Protein AF-A0A928IF16-F1 (afdb_monomer)

pLDDT: mean 86.51, std 10.81, range [45.0, 97.81]

Sequence (142 aa):
LQPGNVLEAAEKDPEYFSMLTEEDKKTLAKFAETGTGGGHADFKETALTFGTNPDLVRPDKFDAEDGRYPAKFGFPAEFGINTYADWLINNPNVYEGYAPIGCTATIGEAYLKLSVDRLAKIFEYVKNYDMCEQVMEELKLQ

Foldseek 3Di:
DALVVLLVVCVVPVPVLVLQDPLNSVLSVVRNVVVFQDDFPRLLVLLLCLQPPVVPDDLVCLPVDAQEFPCPPCPCVVVVDDDVVVVCVRGVVRGHTHRNHSRHSSSSNSSVVVVVVVVVVVVVCVVDVVSVVVVVVVVVVD

Secondary structure (DSSP, 8-state):
--HHHHHHHHHH-TTTTTT--HHHHHHHHHHHHHT---SSS-HHHHHHHHHH-GGG--GGGTTSS-BS---TT-TTGGGT---HHHHHHH-TTS--BS--TT--HHHHHHHHHHHHHHHHHHHHHHH-HHHHHHHHHHHHT-

Radius of gyration: 18.35 Å; Cα contacts (8 Å, |Δi|>4): 170; chains: 1; bounding box: 35×43×42 Å

Structure (mmCIF, N/CA/C/O backbone):
data_AF-A0A928IF16-F1
#
_entry.id   AF-A0A928IF16-F1
#
loop_
_atom_site.group_PDB
_atom_site.id
_atom_site.type_symbol
_atom_site.label_atom_id
_atom_site.label_alt_id
_atom_site.label_comp_id
_atom_site.label_asym_id
_atom_site.label_entity_id
_atom_site.label_seq_id
_atom_site.pdbx_PDB_ins_code
_atom_site.Cartn_x
_atom_site.Cartn_y
_atom_site.Cartn_z
_atom_site.occupancy
_atom_site.B_iso_or_equiv
_atom_site.auth_seq_id
_atom_site.auth_comp_id
_atom_site.auth_asym_id
_atom_site.auth_atom_id
_atom_site.pdbx_PDB_model_num
ATOM 1 N N . LEU A 1 1 ? 1.194 6.485 1.422 1.00 80.69 1 LEU A N 1
ATOM 2 C CA . LEU A 1 1 ? 1.430 5.796 2.711 1.00 80.69 1 LEU A CA 1
ATOM 3 C C . LEU A 1 1 ? 2.489 4.728 2.514 1.00 80.69 1 LEU A C 1
ATOM 5 O O . LEU A 1 1 ? 2.373 3.994 1.543 1.00 80.69 1 LEU A O 1
ATOM 9 N N . GLN A 1 2 ? 3.496 4.652 3.383 1.00 89.31 2 GLN A N 1
ATOM 10 C CA . GLN A 1 2 ? 4.506 3.592 3.319 1.00 89.31 2 GLN A CA 1
ATOM 11 C C . GLN A 1 2 ? 4.041 2.340 4.082 1.00 89.31 2 GLN A C 1
ATOM 13 O O . GLN A 1 2 ? 3.265 2.489 5.029 1.00 89.31 2 GLN A O 1
ATOM 18 N N . PRO A 1 3 ? 4.527 1.134 3.735 1.00 90.62 3 PRO A N 1
ATOM 19 C CA . PRO A 1 3 ? 4.172 -0.110 4.434 1.00 90.62 3 PRO A CA 1
ATOM 20 C C . PRO A 1 3 ? 4.409 -0.030 5.944 1.00 90.62 3 PRO A C 1
ATOM 22 O O . PRO A 1 3 ? 3.552 -0.420 6.736 1.00 90.62 3 PRO A O 1
ATOM 25 N N . GLY A 1 4 ? 5.513 0.607 6.347 1.00 92.50 4 GLY A N 1
ATOM 26 C CA . GLY A 1 4 ? 5.837 0.834 7.755 1.00 92.50 4 GLY A CA 1
ATOM 27 C C . GLY A 1 4 ? 4.804 1.682 8.503 1.00 92.50 4 GLY A C 1
ATOM 28 O O . GLY A 1 4 ? 4.593 1.461 9.686 1.00 92.50 4 GLY A O 1
ATOM 29 N N . ASN A 1 5 ? 4.089 2.594 7.829 1.00 93.88 5 ASN A N 1
ATOM 30 C CA . ASN A 1 5 ? 3.026 3.369 8.478 1.00 93.88 5 ASN A CA 1
ATOM 31 C C . ASN A 1 5 ? 1.817 2.509 8.855 1.00 93.88 5 ASN A C 1
ATOM 33 O O . ASN A 1 5 ? 1.144 2.819 9.833 1.00 93.88 5 ASN A O 1
ATOM 37 N N . VAL A 1 6 ? 1.505 1.489 8.051 1.00 95.06 6 VAL A N 1
ATOM 38 C CA . VAL A 1 6 ? 0.395 0.570 8.335 1.00 95.06 6 VAL A CA 1
ATOM 39 C C . VAL A 1 6 ? 0.783 -0.360 9.475 1.00 95.06 6 VAL A C 1
ATOM 41 O O . VAL A 1 6 ? -0.010 -0.541 10.392 1.00 95.06 6 VAL A O 1
ATOM 44 N N . LEU A 1 7 ? 2.017 -0.873 9.462 1.00 96.19 7 LEU A N 1
ATOM 45 C CA . LEU A 1 7 ? 2.553 -1.681 10.557 1.00 96.19 7 LEU A CA 1
ATOM 46 C C . LEU A 1 7 ? 2.544 -0.910 11.885 1.00 96.19 7 LEU A C 1
ATOM 48 O O . LEU A 1 7 ? 1.973 -1.382 12.860 1.00 96.19 7 LEU A O 1
ATOM 52 N N . GLU A 1 8 ? 3.079 0.312 11.897 1.00 97.06 8 GLU A N 1
ATOM 53 C CA . GLU A 1 8 ? 3.088 1.178 13.081 1.00 97.06 8 GLU A CA 1
ATOM 54 C C . GLU A 1 8 ? 1.666 1.472 13.592 1.00 97.06 8 GLU A C 1
ATOM 56 O O . GLU A 1 8 ? 1.421 1.494 14.798 1.00 97.06 8 GLU A O 1
ATOM 61 N N . ALA A 1 9 ? 0.705 1.701 12.689 1.00 96.44 9 ALA A N 1
ATOM 62 C CA . ALA A 1 9 ? -0.687 1.922 13.072 1.00 96.44 9 ALA A CA 1
ATOM 63 C C . ALA A 1 9 ? -1.316 0.661 13.689 1.00 96.44 9 ALA A C 1
ATOM 65 O O . ALA A 1 9 ? -2.015 0.766 14.695 1.00 96.44 9 ALA A O 1
ATOM 66 N N . ALA A 1 10 ? -1.019 -0.516 13.135 1.00 96.56 10 ALA A N 1
ATOM 67 C CA . ALA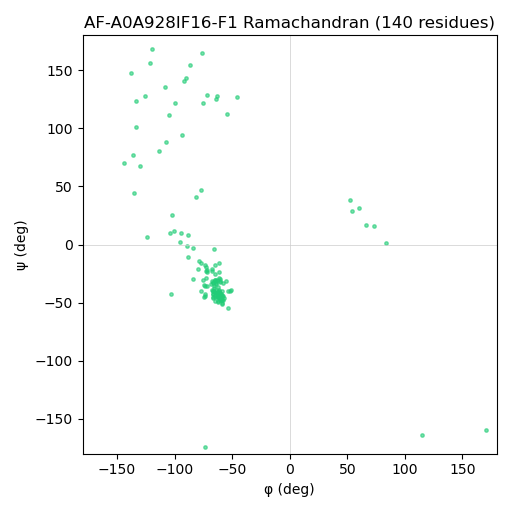 A 1 10 ? -1.487 -1.799 13.649 1.00 96.56 10 ALA A CA 1
ATOM 68 C C . ALA A 1 10 ? -0.877 -2.169 15.008 1.00 96.56 10 ALA A C 1
ATOM 70 O O . ALA A 1 10 ? -1.532 -2.814 15.820 1.00 96.56 10 ALA A O 1
ATOM 71 N N . GLU A 1 11 ? 0.359 -1.752 15.282 1.00 96.56 11 GLU A N 1
ATOM 72 C CA . GLU A 1 11 ? 0.992 -1.921 16.595 1.00 96.56 11 GLU A CA 1
ATOM 73 C C . GLU A 1 11 ? 0.393 -0.986 17.653 1.00 96.56 11 GLU A C 1
ATOM 75 O O . GLU A 1 11 ? 0.262 -1.370 18.815 1.00 96.56 11 GLU A O 1
ATOM 80 N N . LYS A 1 12 ? 0.008 0.234 17.257 1.00 97.06 12 LYS A N 1
ATOM 81 C CA . LYS A 1 12 ? -0.631 1.211 18.151 1.00 97.06 12 LYS A CA 1
ATOM 82 C C . LYS A 1 12 ? -2.086 0.871 18.468 1.00 97.06 12 LYS A C 1
ATOM 84 O O . LYS A 1 12 ? -2.529 1.153 19.577 1.00 97.06 12 LYS A O 1
ATOM 89 N N . ASP A 1 13 ? -2.812 0.295 17.512 1.00 96.88 13 ASP A N 1
ATOM 90 C CA . ASP A 1 13 ? -4.219 -0.085 17.663 1.00 96.88 13 ASP A CA 1
ATOM 91 C C . ASP A 1 13 ? -4.489 -1.486 17.074 1.00 96.88 13 ASP A C 1
ATOM 93 O O . ASP A 1 13 ? -5.013 -1.631 15.962 1.00 96.88 13 ASP A O 1
ATOM 97 N N . PRO A 1 14 ? -4.103 -2.552 17.797 1.00 95.38 14 PRO A N 1
ATOM 98 C CA . PRO A 1 14 ? -4.210 -3.920 17.296 1.00 95.38 14 PRO A CA 1
ATOM 99 C C . PRO A 1 14 ? -5.657 -4.402 17.140 1.00 95.38 14 PRO A C 1
ATOM 101 O O . PRO A 1 14 ? -5.904 -5.323 16.364 1.00 95.38 14 PRO A O 1
ATOM 104 N N . GLU A 1 15 ? -6.616 -3.806 17.854 1.00 97.44 15 GLU A N 1
ATOM 105 C CA . GLU A 1 15 ? -8.034 -4.153 17.728 1.00 97.44 15 GLU A CA 1
ATOM 106 C C . GLU A 1 15 ? -8.613 -3.593 16.423 1.00 97.44 15 GLU A C 1
ATOM 108 O O . GLU A 1 15 ? -9.252 -4.329 15.661 1.00 97.44 15 GLU A O 1
ATOM 113 N N . TYR A 1 16 ? -8.312 -2.328 16.107 1.00 96.56 16 TYR A N 1
ATOM 114 C CA . TYR A 1 16 ? -8.749 -1.686 14.866 1.00 96.56 16 TYR A CA 1
ATOM 115 C C . TYR A 1 16 ? -8.160 -2.345 13.609 1.00 96.56 16 TYR A C 1
ATOM 117 O O . TYR A 1 16 ? -8.829 -2.442 12.576 1.00 96.56 16 TYR A O 1
ATOM 125 N N . PHE A 1 17 ? -6.931 -2.861 13.714 1.00 97.44 17 PHE A N 1
ATOM 126 C CA . PHE A 1 17 ? -6.236 -3.591 12.650 1.00 97.44 17 PHE A CA 1
ATOM 127 C C . PHE A 1 17 ? -6.24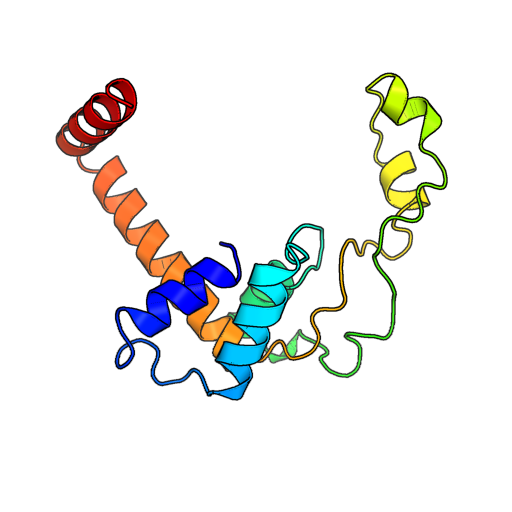0 -5.120 12.839 1.00 97.44 17 PHE A C 1
ATOM 129 O O . PHE A 1 17 ? -5.375 -5.817 12.305 1.00 97.44 17 PHE A O 1
ATOM 136 N N . SER A 1 18 ? -7.225 -5.665 13.559 1.00 97.25 18 SER A N 1
ATOM 137 C CA . SER A 1 18 ? -7.322 -7.100 13.887 1.00 97.25 18 SER A CA 1
ATOM 138 C C . SER A 1 18 ? -7.448 -8.041 12.680 1.00 97.25 18 SER A C 1
ATOM 140 O O . SER A 1 18 ? -7.216 -9.242 12.814 1.00 97.25 18 SER A O 1
ATOM 142 N N . MET A 1 19 ? -7.774 -7.517 11.495 1.00 96.94 19 MET A N 1
ATOM 143 C CA . MET A 1 19 ? -7.779 -8.277 10.240 1.00 96.94 19 MET A CA 1
ATOM 144 C C . MET A 1 19 ? -6.379 -8.594 9.701 1.00 96.94 19 MET A C 1
ATOM 146 O O . MET A 1 19 ? -6.250 -9.472 8.850 1.00 96.94 19 MET A O 1
ATOM 150 N N . LEU A 1 20 ? -5.335 -7.893 10.160 1.00 97.81 20 LEU A N 1
ATOM 151 C CA . LEU A 1 20 ? -3.961 -8.176 9.753 1.00 97.81 20 LEU A CA 1
ATOM 152 C C . LEU A 1 20 ? -3.446 -9.431 10.455 1.00 97.81 20 LEU A C 1
ATOM 154 O O . LEU A 1 20 ? -3.354 -9.495 11.683 1.00 97.81 20 LEU A O 1
ATOM 158 N N . THR A 1 21 ? -3.039 -10.414 9.659 1.00 97.62 21 THR A N 1
ATOM 159 C CA . THR A 1 21 ? -2.373 -11.614 10.164 1.00 97.62 21 THR A CA 1
ATOM 160 C C . THR A 1 21 ? -0.914 -11.330 10.532 1.00 97.62 21 THR A C 1
ATOM 162 O O . THR A 1 21 ? -0.316 -10.344 10.098 1.00 97.62 21 THR A O 1
ATOM 165 N N . GLU A 1 22 ? -0.286 -12.229 11.292 1.00 96.88 22 GLU A N 1
ATOM 166 C CA . GLU A 1 22 ? 1.159 -12.139 11.553 1.00 96.88 22 GLU A CA 1
ATOM 167 C C . GLU A 1 22 ? 1.993 -12.216 10.264 1.00 96.88 22 GLU A C 1
ATOM 169 O O . GLU A 1 22 ? 3.057 -11.608 10.177 1.00 96.88 22 GLU A O 1
ATOM 174 N N . GLU A 1 23 ? 1.512 -12.920 9.235 1.00 97.69 23 GLU A N 1
ATOM 175 C CA . GLU A 1 23 ? 2.190 -12.979 7.937 1.00 97.69 23 GLU A CA 1
ATOM 176 C C . GLU A 1 23 ? 2.048 -11.668 7.150 1.00 97.69 23 GLU A C 1
ATOM 178 O O . GLU A 1 23 ? 3.006 -11.211 6.518 1.00 97.69 23 GLU A O 1
ATOM 183 N N . ASP A 1 24 ? 0.897 -10.999 7.266 1.00 97.44 24 ASP A N 1
ATOM 184 C CA . ASP A 1 24 ? 0.711 -9.659 6.712 1.00 97.44 24 ASP A CA 1
ATOM 185 C C . ASP A 1 24 ? 1.676 -8.661 7.364 1.00 97.44 24 ASP A C 1
ATOM 187 O O . ASP A 1 24 ? 2.340 -7.885 6.674 1.00 97.44 24 ASP A O 1
ATOM 191 N N . LYS A 1 25 ? 1.821 -8.718 8.696 1.00 97.31 25 LYS A N 1
ATOM 192 C CA . LYS A 1 25 ? 2.755 -7.861 9.444 1.00 97.31 25 LYS A CA 1
ATOM 193 C C . LYS A 1 25 ? 4.206 -8.095 9.030 1.00 97.31 25 LYS A C 1
ATOM 195 O O . LYS A 1 25 ? 4.931 -7.126 8.808 1.00 97.31 25 LYS A O 1
ATOM 200 N N . LYS A 1 26 ? 4.629 -9.352 8.845 1.00 96.50 26 LYS A N 1
ATOM 201 C CA . LYS A 1 26 ? 5.967 -9.668 8.306 1.00 96.50 26 LYS A CA 1
ATOM 202 C C . LYS A 1 26 ? 6.168 -9.117 6.898 1.00 96.50 26 LYS A C 1
ATOM 204 O O . LYS A 1 26 ? 7.240 -8.597 6.596 1.00 96.50 26 LYS A O 1
ATOM 209 N N . THR A 1 27 ? 5.150 -9.212 6.044 1.00 95.12 27 THR A N 1
ATOM 210 C CA . THR A 1 27 ? 5.202 -8.654 4.687 1.00 95.12 27 THR A CA 1
ATOM 211 C C . THR A 1 27 ? 5.373 -7.137 4.742 1.00 95.12 27 THR A C 1
ATOM 213 O O . THR A 1 27 ? 6.283 -6.598 4.111 1.00 95.12 27 THR A O 1
ATOM 216 N N . LEU A 1 28 ? 4.566 -6.445 5.551 1.00 95.00 28 LEU A N 1
ATOM 217 C CA . LEU A 1 28 ? 4.681 -5.001 5.764 1.00 95.00 28 LEU A CA 1
ATOM 218 C C . LEU A 1 28 ? 6.066 -4.607 6.296 1.00 95.00 28 LEU A C 1
ATOM 220 O O . LEU A 1 28 ? 6.662 -3.668 5.770 1.00 95.00 28 LEU A O 1
ATOM 224 N N . ALA A 1 29 ? 6.601 -5.344 7.275 1.00 94.88 29 ALA A N 1
ATOM 225 C CA . ALA A 1 29 ? 7.939 -5.120 7.824 1.00 94.88 29 ALA A CA 1
ATOM 226 C C . ALA A 1 29 ? 9.026 -5.260 6.747 1.00 94.88 29 ALA A C 1
ATOM 228 O O . ALA A 1 29 ? 9.837 -4.355 6.567 1.00 94.88 29 ALA A O 1
ATOM 229 N N . LYS A 1 30 ? 8.981 -6.329 5.943 1.00 92.50 30 LYS A N 1
ATOM 230 C CA . LYS A 1 30 ? 9.928 -6.555 4.840 1.00 92.50 30 LYS A CA 1
ATOM 231 C C . LYS A 1 30 ? 9.940 -5.394 3.838 1.00 92.50 30 LYS A C 1
ATOM 233 O O . LYS A 1 30 ? 11.006 -4.935 3.423 1.00 92.50 30 LYS A O 1
ATOM 238 N N . PHE A 1 31 ? 8.771 -4.910 3.420 1.00 90.25 31 PHE A N 1
ATOM 239 C CA . PHE A 1 31 ? 8.701 -3.782 2.482 1.00 90.25 31 PHE A CA 1
ATOM 240 C C . PHE A 1 31 ? 9.068 -2.442 3.133 1.00 90.25 31 PHE A C 1
ATOM 242 O O . PHE A 1 31 ? 9.600 -1.566 2.450 1.00 90.25 31 PHE A O 1
ATOM 249 N N . ALA A 1 32 ? 8.829 -2.282 4.438 1.00 89.94 32 ALA A N 1
ATOM 250 C CA . ALA A 1 32 ? 9.269 -1.115 5.195 1.00 89.94 32 ALA A CA 1
ATOM 251 C C . ALA A 1 32 ? 10.801 -1.046 5.302 1.00 89.94 32 ALA A C 1
ATOM 253 O O . ALA A 1 32 ? 11.377 0.008 5.051 1.00 89.94 32 ALA A O 1
ATOM 254 N N . GLU A 1 33 ? 11.458 -2.165 5.617 1.00 88.06 33 GLU A N 1
ATOM 255 C CA . GLU A 1 33 ? 12.917 -2.254 5.769 1.00 88.06 33 GLU A CA 1
ATOM 256 C C . GLU A 1 33 ? 13.661 -2.042 4.451 1.00 88.06 33 GLU A C 1
ATOM 258 O O . GLU A 1 33 ? 14.682 -1.362 4.397 1.00 88.06 33 GLU A O 1
ATOM 263 N N . THR A 1 34 ? 13.153 -2.633 3.372 1.00 80.19 34 THR A N 1
ATOM 264 C CA . THR A 1 34 ? 13.846 -2.611 2.080 1.00 80.19 34 THR A CA 1
ATOM 265 C C . THR A 1 34 ? 13.665 -1.285 1.330 1.00 80.19 34 THR A C 1
ATOM 267 O O . THR A 1 34 ? 14.386 -1.031 0.368 1.00 80.19 34 THR A O 1
ATOM 270 N N . GLY A 1 35 ? 12.716 -0.432 1.743 1.00 66.38 35 GLY A N 1
ATOM 271 C CA . GLY A 1 35 ? 12.416 0.837 1.066 1.00 66.38 35 GLY A CA 1
ATOM 272 C C . GLY A 1 35 ? 11.829 0.661 -0.341 1.00 66.38 35 GLY A C 1
ATOM 273 O O . GLY A 1 35 ? 11.824 1.595 -1.137 1.00 66.38 35 GLY A O 1
ATOM 274 N N . THR A 1 36 ? 11.345 -0.540 -0.663 1.00 66.44 36 THR A N 1
ATOM 275 C CA . THR A 1 36 ? 11.000 -0.974 -2.028 1.00 66.44 36 THR A CA 1
ATOM 276 C C . THR A 1 36 ? 9.566 -0.674 -2.450 1.00 66.44 36 THR A C 1
ATOM 278 O O . THR A 1 36 ? 9.187 -0.933 -3.589 1.00 66.44 36 THR A O 1
ATOM 281 N N . GLY A 1 37 ? 8.768 -0.082 -1.561 1.00 59.72 37 GLY A N 1
ATOM 282 C CA . GLY A 1 37 ? 7.430 0.421 -1.867 1.00 59.72 37 GLY A CA 1
ATOM 283 C C . GLY A 1 37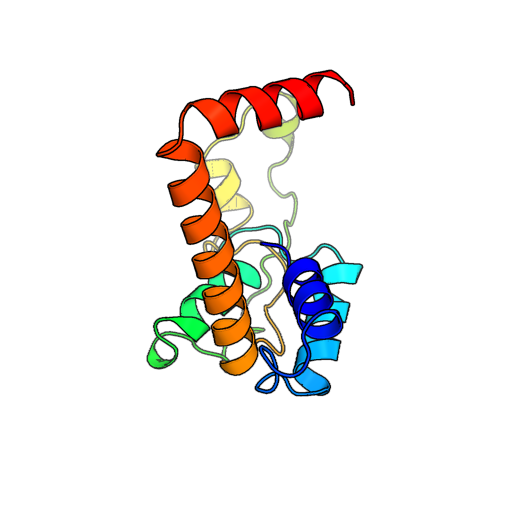 ? 7.453 1.803 -2.521 1.00 59.72 37 GLY A C 1
ATOM 284 O O . GLY A 1 37 ? 6.692 2.665 -2.096 1.00 59.72 37 GLY A O 1
ATOM 285 N N . GLY A 1 38 ? 8.370 2.073 -3.452 1.00 62.78 38 GLY A N 1
ATOM 286 C CA . GLY A 1 38 ? 8.483 3.357 -4.147 1.00 62.78 38 GLY A CA 1
ATOM 287 C C . GLY A 1 38 ? 8.651 3.170 -5.651 1.00 62.78 38 GLY A C 1
ATOM 288 O O . GLY A 1 38 ? 9.751 2.868 -6.094 1.00 62.78 38 GLY A O 1
ATOM 289 N N . GLY A 1 39 ? 7.571 3.347 -6.410 1.00 80.31 39 GLY A N 1
ATOM 290 C CA . GLY A 1 39 ? 7.538 3.263 -7.870 1.00 80.31 39 GLY A CA 1
ATOM 291 C C . GLY A 1 39 ? 6.104 3.284 -8.409 1.00 80.31 39 GLY A C 1
ATOM 292 O O . GLY A 1 39 ? 5.186 3.725 -7.713 1.00 80.31 39 GLY A O 1
ATOM 293 N N . HIS A 1 40 ? 5.919 2.801 -9.637 1.00 89.12 40 HIS A N 1
ATOM 294 C CA . HIS A 1 40 ? 4.626 2.683 -10.312 1.00 89.12 40 HIS A CA 1
ATOM 295 C C . HIS A 1 40 ? 4.183 1.221 -10.414 1.00 89.12 40 HIS A C 1
ATOM 297 O O . HIS A 1 40 ? 4.975 0.344 -10.754 1.00 89.12 40 HIS A O 1
ATOM 303 N N . ALA A 1 41 ? 2.909 0.971 -10.120 1.00 88.56 41 ALA A N 1
ATOM 304 C CA . ALA A 1 41 ? 2.319 -0.338 -9.867 1.00 88.56 41 ALA A CA 1
ATOM 305 C C . ALA A 1 41 ? 3.053 -1.121 -8.756 1.00 88.56 41 ALA A C 1
ATOM 307 O O . ALA A 1 41 ? 3.056 -2.350 -8.723 1.00 88.56 41 ALA A O 1
ATOM 308 N N . ASP A 1 42 ? 3.664 -0.392 -7.815 1.00 87.75 42 ASP A N 1
ATOM 309 C CA . ASP A 1 42 ? 4.408 -0.945 -6.687 1.00 87.75 42 ASP A CA 1
ATOM 310 C C . ASP A 1 42 ? 3.488 -1.560 -5.610 1.00 87.75 42 ASP A C 1
ATOM 312 O O . ASP A 1 42 ? 2.261 -1.647 -5.748 1.00 87.75 42 ASP A O 1
ATOM 316 N N . PHE A 1 43 ? 4.084 -1.983 -4.493 1.00 91.88 43 PHE A N 1
ATOM 317 C CA . PHE A 1 43 ? 3.358 -2.560 -3.361 1.00 91.88 43 PHE A CA 1
ATOM 318 C C . PHE A 1 43 ? 2.194 -1.696 -2.857 1.00 91.88 43 PHE A C 1
ATOM 320 O O . PHE A 1 43 ? 1.139 -2.239 -2.535 1.00 91.88 43 PHE A O 1
ATOM 327 N N . LYS A 1 44 ? 2.344 -0.366 -2.789 1.00 91.38 44 LYS A N 1
ATOM 328 C CA . LYS A 1 44 ? 1.312 0.518 -2.218 1.00 91.38 44 LYS A CA 1
ATOM 329 C C . LYS A 1 44 ? 0.128 0.656 -3.168 1.00 91.38 44 LYS A C 1
ATOM 331 O O . LYS A 1 44 ? -1.013 0.620 -2.715 1.00 91.38 44 LYS A O 1
ATOM 336 N N . GLU A 1 45 ? 0.392 0.842 -4.462 1.00 91.69 45 GLU A N 1
ATOM 337 C CA . GLU A 1 45 ? -0.666 0.957 -5.475 1.00 91.69 45 GLU A CA 1
ATOM 338 C C . GLU A 1 45 ? -1.405 -0.375 -5.631 1.00 91.69 45 GLU A C 1
ATOM 340 O O . GLU A 1 45 ? -2.637 -0.407 -5.686 1.00 91.69 45 GLU A O 1
ATOM 345 N N . THR A 1 46 ? -0.662 -1.483 -5.573 1.00 93.25 46 THR A N 1
ATOM 346 C CA . THR A 1 46 ? -1.233 -2.832 -5.530 1.00 93.25 46 THR A CA 1
ATOM 347 C C . THR A 1 46 ? -2.109 -3.020 -4.293 1.00 93.25 46 THR A C 1
ATOM 349 O O . THR A 1 46 ? -3.248 -3.455 -4.431 1.00 93.25 46 THR A O 1
ATOM 352 N N . ALA A 1 47 ? -1.636 -2.644 -3.098 1.00 95.06 47 ALA A N 1
ATOM 353 C CA . ALA A 1 47 ? -2.404 -2.752 -1.856 1.00 95.06 47 ALA A CA 1
ATOM 354 C C . ALA A 1 47 ? -3.691 -1.910 -1.896 1.00 95.06 47 ALA A C 1
ATOM 356 O O . ALA A 1 47 ? -4.765 -2.413 -1.574 1.00 95.06 47 ALA A O 1
ATOM 357 N N . LEU A 1 48 ? -3.618 -0.653 -2.347 1.00 94.06 48 LEU A N 1
ATOM 358 C CA . LEU A 1 48 ? -4.802 0.202 -2.505 1.00 94.06 48 LEU A CA 1
ATOM 359 C C . LEU A 1 48 ? -5.807 -0.382 -3.505 1.00 94.06 48 LEU A C 1
ATOM 361 O O . LEU A 1 48 ? -7.016 -0.339 -3.264 1.00 94.06 48 LEU A O 1
ATOM 365 N N . THR A 1 49 ? -5.324 -0.964 -4.603 1.00 95.75 49 THR A N 1
ATOM 366 C CA . THR A 1 49 ? -6.190 -1.648 -5.571 1.00 95.75 49 THR A CA 1
ATOM 367 C C . THR A 1 49 ? -6.815 -2.894 -4.948 1.00 95.75 49 THR A C 1
ATOM 369 O O . THR A 1 49 ? -8.017 -3.085 -5.074 1.00 95.75 49 THR A O 1
ATOM 372 N N . PHE A 1 50 ? -6.057 -3.685 -4.186 1.00 95.62 50 PHE A N 1
ATOM 373 C CA . PHE A 1 50 ? -6.569 -4.858 -3.472 1.00 95.62 50 PHE A CA 1
ATOM 374 C C . PHE A 1 50 ? -7.664 -4.507 -2.462 1.00 95.62 50 PHE A C 1
ATOM 376 O O . PHE A 1 50 ? -8.663 -5.213 -2.365 1.00 95.62 50 PHE A O 1
ATOM 383 N N . GLY A 1 51 ? -7.485 -3.410 -1.721 1.00 95.00 51 GLY A N 1
ATOM 384 C CA . GLY A 1 51 ? -8.451 -2.946 -0.726 1.00 95.00 51 GLY A CA 1
ATOM 385 C C . GLY A 1 51 ? -9.725 -2.349 -1.326 1.00 95.00 51 GLY A C 1
ATOM 386 O O . GLY A 1 51 ? -10.746 -2.299 -0.648 1.00 95.00 51 GLY A O 1
ATOM 387 N N . THR A 1 52 ? -9.685 -1.888 -2.581 1.00 95.06 52 THR A N 1
ATOM 388 C CA . THR A 1 52 ? -10.835 -1.250 -3.249 1.00 95.06 52 THR A CA 1
ATOM 389 C C . THR A 1 52 ? -11.535 -2.170 -4.246 1.00 95.06 52 THR A C 1
ATOM 391 O O . THR A 1 52 ? -12.760 -2.195 -4.295 1.00 95.06 52 THR A O 1
ATOM 394 N N . ASN A 1 53 ? -10.770 -2.912 -5.046 1.00 95.88 53 ASN A N 1
ATOM 395 C CA . ASN A 1 53 ? -11.231 -3.759 -6.145 1.00 95.88 53 ASN A CA 1
ATOM 396 C C . ASN A 1 53 ? -10.362 -5.035 -6.225 1.00 95.88 53 ASN A C 1
ATOM 398 O O . ASN A 1 53 ? -9.578 -5.185 -7.168 1.00 95.88 53 ASN A O 1
ATOM 402 N N . PRO A 1 54 ? -10.476 -5.962 -5.254 1.00 93.69 54 PRO A N 1
ATOM 403 C CA . PRO A 1 54 ? -9.612 -7.144 -5.172 1.00 93.69 54 PRO A CA 1
ATOM 404 C C . PRO A 1 54 ? -9.669 -8.026 -6.426 1.00 93.69 54 PRO A C 1
ATOM 406 O O . PRO A 1 54 ? -8.646 -8.568 -6.835 1.00 93.69 54 PRO A O 1
ATOM 409 N N . ASP A 1 55 ? -10.828 -8.103 -7.086 1.00 95.00 55 ASP A N 1
ATOM 410 C CA . ASP A 1 55 ? -11.035 -8.912 -8.296 1.00 95.00 55 ASP A CA 1
ATOM 411 C C . ASP A 1 55 ? -10.214 -8.438 -9.509 1.00 95.00 55 ASP A C 1
ATOM 413 O O . ASP A 1 55 ? -10.036 -9.184 -10.473 1.00 95.00 55 ASP A O 1
ATOM 417 N N . LEU A 1 56 ? -9.712 -7.198 -9.482 1.00 95.25 56 LEU A N 1
ATOM 418 C CA . LEU A 1 56 ? -8.872 -6.644 -10.546 1.00 95.25 56 LEU A CA 1
ATOM 419 C C . LEU A 1 56 ? -7.384 -6.927 -10.336 1.00 95.25 56 LEU A C 1
ATOM 421 O O . LEU A 1 56 ? -6.587 -6.700 -11.249 1.00 95.25 56 LEU A O 1
ATOM 425 N N . VAL A 1 57 ? -6.992 -7.424 -9.162 1.00 94.50 57 VAL A N 1
ATOM 426 C CA . VAL A 1 57 ? -5.594 -7.736 -8.876 1.00 94.50 57 VAL A CA 1
ATOM 427 C C . VAL A 1 57 ? -5.300 -9.191 -9.225 1.00 94.50 57 VAL A C 1
ATOM 429 O O . VAL A 1 57 ? -6.102 -10.091 -8.989 1.00 94.50 57 VAL A O 1
ATOM 432 N N . ARG A 1 58 ? -4.115 -9.436 -9.792 1.00 93.69 58 ARG A N 1
ATOM 433 C CA . ARG A 1 58 ? -3.638 -10.765 -10.197 1.00 93.69 58 ARG A CA 1
ATOM 434 C C . ARG A 1 58 ? -2.432 -11.196 -9.353 1.00 93.69 58 ARG A C 1
ATOM 436 O O . ARG A 1 58 ? -1.301 -11.076 -9.823 1.00 93.69 58 ARG A O 1
ATOM 443 N N . PRO A 1 59 ? -2.643 -11.710 -8.121 1.00 91.44 59 PRO A N 1
ATOM 444 C CA . PRO A 1 59 ? -1.559 -12.209 -7.266 1.00 91.44 59 PRO A CA 1
ATOM 445 C C . PRO A 1 59 ? -0.706 -13.285 -7.930 1.00 91.44 59 PRO A C 1
ATOM 447 O O . PRO A 1 59 ? 0.493 -13.364 -7.691 1.00 91.44 59 PRO A O 1
ATOM 450 N N . ASP A 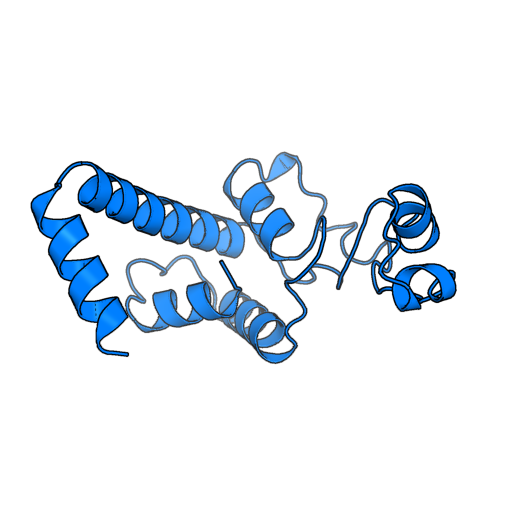1 60 ? -1.318 -14.083 -8.810 1.00 93.94 60 ASP A N 1
ATOM 451 C CA . ASP A 1 60 ? -0.655 -15.120 -9.602 1.00 93.94 60 ASP A CA 1
ATOM 452 C C . ASP A 1 60 ? 0.351 -14.566 -10.627 1.00 93.94 60 ASP A C 1
ATOM 454 O O . ASP A 1 60 ? 0.989 -15.342 -11.338 1.00 93.94 60 ASP A O 1
ATOM 458 N N . LYS A 1 61 ? 0.460 -13.237 -10.744 1.00 92.00 61 LYS A N 1
ATOM 459 C CA . LYS A 1 61 ? 1.333 -12.526 -11.684 1.00 92.00 61 LYS A CA 1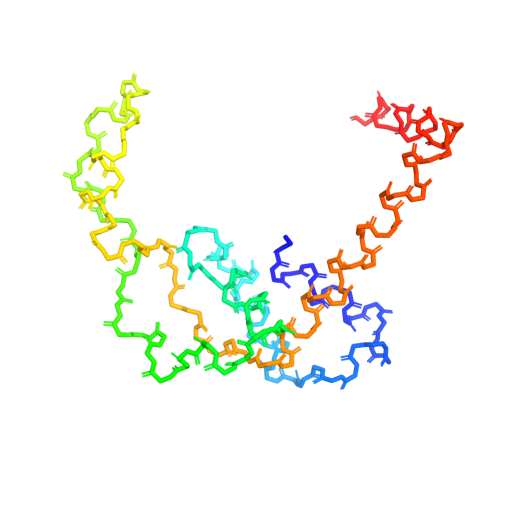
ATOM 460 C C . LYS A 1 61 ? 2.292 -11.540 -11.019 1.00 92.00 61 LYS A C 1
ATOM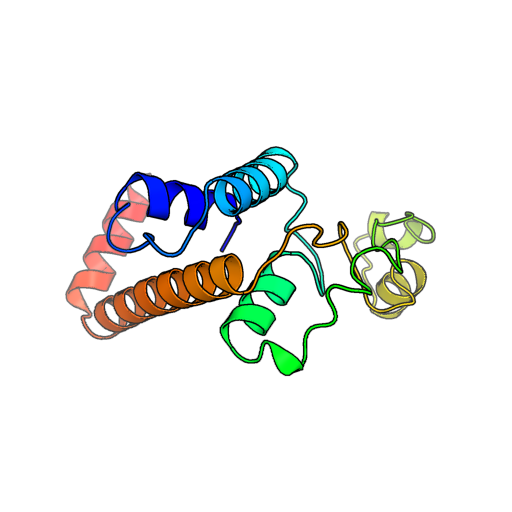 462 O O . LYS A 1 61 ? 2.975 -10.820 -11.738 1.00 92.00 61 LYS A O 1
ATOM 467 N N . PHE A 1 62 ? 2.372 -11.493 -9.689 1.00 89.62 62 PHE A N 1
ATOM 468 C CA . PHE A 1 62 ? 3.203 -10.503 -8.992 1.00 89.62 62 PHE A CA 1
ATOM 469 C C . PHE A 1 62 ? 4.698 -10.582 -9.319 1.00 89.62 62 PHE A C 1
ATOM 471 O O . PHE A 1 62 ? 5.358 -9.551 -9.319 1.00 89.62 62 PHE A O 1
ATOM 478 N N . ASP A 1 63 ? 5.228 -11.771 -9.601 1.00 87.88 63 ASP A N 1
ATOM 479 C CA . ASP A 1 63 ? 6.628 -12.015 -9.976 1.00 87.88 63 ASP A CA 1
ATOM 480 C C . ASP A 1 63 ? 6.820 -12.280 -11.476 1.00 87.88 63 ASP A C 1
ATOM 482 O O . ASP A 1 63 ? 7.907 -12.675 -11.897 1.00 87.88 63 ASP A O 1
ATOM 486 N N . ALA A 1 64 ? 5.782 -12.074 -12.295 1.00 87.69 64 ALA A N 1
ATOM 487 C CA . ALA A 1 64 ? 5.862 -12.330 -13.732 1.00 87.69 64 ALA A CA 1
ATOM 488 C C . ALA A 1 64 ? 6.856 -11.394 -14.439 1.00 87.69 64 ALA A C 1
ATOM 490 O O . ALA A 1 64 ? 7.383 -11.743 -15.492 1.00 87.69 64 ALA A O 1
ATOM 491 N N . GLU A 1 65 ? 7.100 -10.220 -13.859 1.00 83.19 65 GLU A N 1
ATOM 492 C CA . GLU A 1 65 ? 7.905 -9.148 -14.423 1.00 83.19 65 GLU A CA 1
ATOM 493 C C . GLU A 1 65 ? 8.810 -8.528 -13.344 1.00 83.19 65 GLU A C 1
ATOM 495 O O . GLU A 1 65 ? 8.432 -8.439 -12.175 1.00 83.19 65 GLU A O 1
ATOM 500 N N . ASP A 1 66 ? 9.999 -8.066 -13.737 1.00 80.88 66 ASP A N 1
ATOM 501 C CA . ASP A 1 66 ? 10.921 -7.331 -12.862 1.00 80.88 66 ASP A CA 1
ATOM 502 C C . ASP A 1 66 ? 10.887 -5.840 -13.217 1.00 80.88 66 ASP A C 1
ATOM 504 O O . ASP A 1 66 ? 11.331 -5.448 -14.296 1.00 80.88 66 ASP A O 1
ATOM 508 N N . GLY A 1 67 ? 10.343 -5.017 -12.318 1.00 79.50 67 GLY A N 1
ATOM 509 C CA . GLY A 1 67 ? 10.232 -3.563 -12.476 1.00 79.50 67 GLY A CA 1
ATOM 510 C C . GLY A 1 67 ? 11.450 -2.788 -11.967 1.00 79.50 67 GLY A C 1
ATOM 511 O O . GLY A 1 67 ? 11.398 -1.566 -11.835 1.00 79.50 67 GLY A O 1
ATOM 512 N N . ARG A 1 68 ? 12.551 -3.454 -11.593 1.00 81.50 68 ARG A N 1
ATOM 513 C CA . ARG A 1 68 ? 13.734 -2.755 -11.071 1.00 81.50 68 ARG A CA 1
ATOM 514 C C . ARG A 1 68 ? 14.453 -1.996 -12.182 1.00 81.50 68 ARG A C 1
ATOM 516 O O . ARG A 1 68 ? 14.825 -2.571 -13.202 1.00 81.50 68 ARG A O 1
ATOM 523 N N . TYR A 1 69 ? 14.710 -0.712 -11.923 1.00 74.38 69 TYR A N 1
ATOM 524 C CA . TYR A 1 69 ? 15.323 0.224 -12.861 1.00 74.38 69 TYR A CA 1
ATOM 525 C C . TYR A 1 69 ? 16.667 -0.300 -13.411 1.00 74.38 69 TYR A C 1
ATOM 527 O O . TYR A 1 69 ? 17.650 -0.375 -12.668 1.00 74.38 69 TYR A O 1
ATOM 535 N N . PRO A 1 70 ? 16.755 -0.639 -14.711 1.00 68.81 70 PRO A N 1
ATOM 536 C CA . PRO A 1 70 ? 17.957 -1.231 -15.291 1.00 68.81 70 PRO A CA 1
ATOM 537 C C . PRO A 1 70 ? 19.016 -0.192 -15.706 1.00 68.81 70 PRO A C 1
ATOM 539 O O . PRO A 1 70 ? 20.075 -0.584 -16.189 1.00 68.81 70 PRO A O 1
ATOM 542 N N . ALA A 1 71 ? 18.736 1.112 -15.557 1.00 71.75 71 ALA A N 1
ATOM 543 C CA . ALA A 1 71 ? 19.617 2.232 -15.919 1.00 71.75 71 ALA A CA 1
ATOM 544 C C . ALA A 1 71 ? 20.148 2.199 -17.366 1.00 71.75 71 ALA A C 1
ATOM 546 O O . ALA A 1 71 ? 21.296 2.552 -17.635 1.00 71.75 71 ALA A O 1
ATOM 547 N N . LYS A 1 72 ? 19.310 1.789 -18.327 1.00 69.94 72 LYS A N 1
ATOM 548 C CA . LYS A 1 72 ? 19.719 1.611 -19.733 1.00 69.94 72 LYS A CA 1
ATOM 549 C C . LYS A 1 72 ? 19.940 2.932 -20.472 1.00 69.94 72 LYS A C 1
ATOM 551 O O . LYS A 1 72 ? 20.649 2.944 -21.476 1.00 69.94 72 LYS A O 1
ATOM 556 N N . PHE A 1 73 ? 19.333 4.022 -20.003 1.00 69.31 73 PHE A N 1
ATOM 557 C CA . PHE A 1 73 ? 19.344 5.318 -20.683 1.00 69.31 73 PHE A CA 1
ATOM 558 C C . PHE A 1 73 ? 19.616 6.484 -19.713 1.00 69.31 73 PHE A C 1
ATOM 560 O O . PHE A 1 73 ? 18.968 7.517 -19.760 1.00 69.31 73 PHE A O 1
ATOM 567 N N . GLY A 1 74 ? 20.599 6.325 -18.819 1.00 65.56 74 GLY A N 1
ATOM 568 C CA . GLY A 1 74 ? 20.878 7.297 -17.748 1.00 65.56 74 GLY A CA 1
ATOM 569 C C . GLY A 1 74 ? 21.526 8.623 -18.179 1.00 65.56 74 GLY A C 1
ATOM 570 O O . GLY A 1 74 ? 21.433 9.604 -17.448 1.00 65.56 74 GLY A O 1
ATOM 571 N N . PHE A 1 75 ? 22.146 8.696 -19.363 1.00 73.69 75 PHE A N 1
ATOM 572 C CA . PHE A 1 75 ? 22.922 9.876 -19.778 1.00 73.69 75 PHE A CA 1
ATOM 573 C C . PHE A 1 75 ? 22.109 11.189 -19.810 1.00 73.69 75 PHE A C 1
ATOM 575 O O . PHE A 1 75 ? 22.602 12.185 -19.296 1.00 73.69 75 PHE A O 1
ATOM 582 N N . PRO A 1 76 ? 20.866 11.256 -20.335 1.00 75.31 76 PRO A N 1
ATOM 583 C CA . PRO A 1 76 ? 20.068 12.485 -20.270 1.00 75.31 76 PRO A CA 1
ATOM 584 C C . PRO A 1 76 ? 19.660 12.878 -18.842 1.00 75.31 76 PRO A C 1
ATOM 586 O O . PRO A 1 76 ? 19.609 14.071 -18.531 1.00 75.31 76 PRO A O 1
ATOM 589 N N . ALA A 1 77 ? 19.420 11.898 -17.965 1.00 73.88 77 ALA A N 1
ATOM 590 C CA . ALA A 1 77 ? 19.064 12.143 -16.569 1.00 73.88 77 ALA A CA 1
ATOM 591 C C . ALA A 1 77 ? 20.207 12.827 -15.794 1.00 73.88 77 ALA A C 1
ATOM 593 O O . ALA A 1 77 ? 19.939 13.663 -14.931 1.00 73.88 77 ALA A O 1
ATOM 594 N N . GLU A 1 78 ? 21.473 12.578 -16.160 1.00 79.44 78 GLU A N 1
ATOM 595 C CA . GLU A 1 78 ? 22.646 13.286 -15.609 1.00 79.44 78 GLU A CA 1
ATOM 596 C C . GLU A 1 78 ? 22.619 14.801 -15.885 1.00 79.44 78 GLU A C 1
ATOM 598 O O . GLU A 1 78 ? 23.196 15.582 -15.129 1.00 79.44 78 GLU A O 1
ATOM 603 N N . PHE A 1 79 ? 21.903 15.236 -16.926 1.00 83.88 79 PHE A N 1
ATOM 604 C CA . PHE A 1 79 ? 21.690 16.651 -17.254 1.00 83.88 79 PHE A CA 1
ATOM 605 C C . PHE A 1 79 ? 20.318 17.171 -16.799 1.00 83.88 79 PHE A C 1
ATOM 607 O O . PHE A 1 79 ? 19.905 18.259 -17.201 1.00 83.88 79 PHE A O 1
ATOM 614 N N . GLY A 1 80 ? 19.589 16.403 -15.982 1.00 80.12 80 GLY A N 1
ATOM 615 C CA . GLY A 1 80 ? 18.242 16.746 -15.519 1.00 80.12 80 GLY A CA 1
ATOM 616 C C . GLY A 1 80 ? 17.159 16.615 -16.594 1.00 80.12 80 GLY A C 1
ATOM 617 O O . GLY A 1 80 ? 16.065 17.157 -16.432 1.00 80.12 80 GLY A O 1
ATOM 618 N N . ILE A 1 81 ? 17.442 15.918 -17.698 1.00 80.69 81 ILE A N 1
ATOM 619 C CA . ILE A 1 81 ? 16.494 15.711 -18.793 1.00 80.69 81 ILE A CA 1
ATOM 620 C C . ILE A 1 81 ? 15.770 14.384 -18.567 1.00 80.69 81 ILE A C 1
ATOM 622 O O . ILE A 1 81 ? 16.228 13.329 -18.999 1.00 80.69 81 ILE A O 1
ATOM 626 N N . ASN A 1 82 ? 14.604 14.459 -17.928 1.00 79.44 82 ASN A N 1
ATOM 627 C CA . ASN A 1 82 ? 13.700 13.323 -17.768 1.00 79.44 82 ASN A CA 1
ATOM 628 C C . ASN A 1 82 ? 12.581 13.412 -18.806 1.00 79.44 82 ASN A C 1
ATOM 630 O O . ASN A 1 82 ? 11.847 14.400 -18.863 1.00 79.44 82 ASN A O 1
ATOM 634 N N . THR A 1 83 ? 12.443 12.380 -19.637 1.00 83.38 83 THR A N 1
ATOM 635 C CA . THR A 1 83 ? 11.364 12.295 -20.629 1.00 83.38 83 THR A CA 1
ATOM 636 C C . THR A 1 83 ? 10.538 11.042 -20.401 1.00 83.38 83 THR A C 1
ATOM 638 O O . THR A 1 83 ? 11.029 10.044 -19.881 1.00 83.38 83 THR A O 1
ATOM 641 N N . TYR A 1 84 ? 9.285 11.054 -20.851 1.00 84.62 84 TYR A N 1
ATOM 642 C CA . TYR A 1 84 ? 8.468 9.841 -20.825 1.00 84.62 84 TYR A CA 1
ATOM 643 C C . TYR A 1 84 ? 9.084 8.706 -21.667 1.00 84.62 84 TYR A C 1
ATOM 645 O O . TYR A 1 84 ? 8.962 7.538 -21.313 1.00 84.62 84 TYR A O 1
ATOM 653 N N . ALA A 1 85 ? 9.804 9.045 -22.744 1.00 85.00 85 ALA A N 1
ATOM 654 C CA . ALA A 1 85 ? 10.537 8.069 -2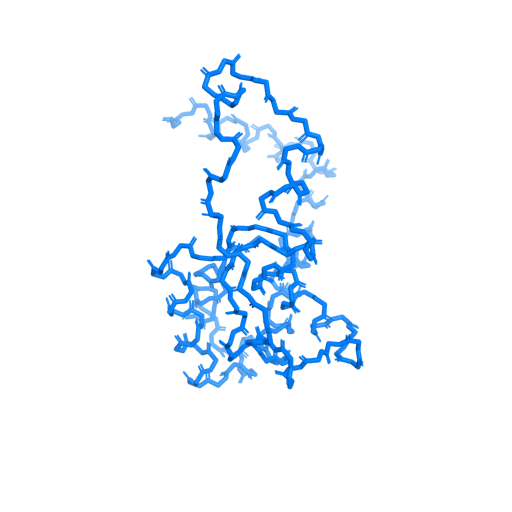3.547 1.00 85.00 85 ALA A CA 1
ATOM 655 C C . ALA A 1 85 ? 11.657 7.384 -22.746 1.00 85.00 85 ALA A C 1
ATOM 657 O O . ALA A 1 85 ? 11.805 6.170 -22.836 1.00 85.00 85 ALA A O 1
ATOM 658 N N . ASP A 1 86 ? 12.400 8.139 -21.934 1.00 81.88 86 ASP A N 1
ATOM 659 C CA . ASP A 1 86 ? 13.399 7.579 -21.017 1.00 81.88 86 ASP A CA 1
ATOM 660 C C . ASP A 1 86 ? 12.752 6.634 -19.991 1.00 81.88 86 ASP A C 1
ATOM 662 O O . ASP A 1 86 ? 13.203 5.501 -19.811 1.00 81.88 86 ASP A O 1
ATOM 666 N N . TRP A 1 87 ? 11.630 7.042 -19.392 1.00 82.81 87 TRP A N 1
ATOM 667 C CA . TRP A 1 87 ? 10.902 6.181 -18.459 1.00 82.81 87 TRP A CA 1
ATOM 668 C C . TRP A 1 87 ? 10.446 4.871 -19.119 1.00 82.81 87 TRP A C 1
ATOM 670 O O . TRP A 1 87 ? 10.660 3.808 -18.549 1.00 82.81 87 TRP A O 1
ATOM 680 N N . LEU A 1 88 ? 9.910 4.912 -20.344 1.00 86.00 88 LEU A N 1
ATOM 681 C CA . LEU A 1 88 ? 9.495 3.712 -21.085 1.00 86.00 88 LEU A CA 1
ATOM 682 C C . LEU A 1 88 ? 10.662 2.804 -21.498 1.00 86.00 88 LEU A C 1
ATOM 684 O O . LEU A 1 88 ? 10.497 1.588 -21.559 1.00 86.00 88 LEU A O 1
ATOM 688 N N . ILE A 1 89 ? 11.842 3.360 -21.789 1.00 83.94 89 ILE A N 1
ATOM 689 C CA . ILE A 1 89 ? 13.038 2.554 -22.085 1.00 83.94 89 ILE A CA 1
ATOM 690 C C . ILE A 1 89 ? 13.472 1.767 -20.843 1.00 83.94 89 ILE A C 1
ATOM 692 O O . ILE A 1 89 ? 13.912 0.617 -20.953 1.00 83.94 89 ILE A O 1
ATOM 696 N N . ASN A 1 90 ? 13.351 2.384 -19.668 1.00 81.25 90 ASN A N 1
ATOM 697 C CA . ASN A 1 90 ? 13.738 1.772 -18.404 1.00 81.25 90 ASN A CA 1
ATOM 698 C C . ASN A 1 90 ? 12.632 0.874 -17.812 1.00 81.25 90 ASN A C 1
ATOM 700 O O . ASN A 1 90 ? 12.969 -0.129 -17.192 1.00 81.25 90 ASN A O 1
ATOM 704 N N . ASN A 1 91 ? 11.353 1.167 -18.079 1.00 85.31 91 ASN A N 1
ATOM 705 C CA . ASN A 1 91 ? 10.170 0.460 -17.568 1.00 85.31 91 ASN A CA 1
ATOM 706 C C . ASN A 1 91 ? 9.200 0.094 -18.721 1.00 85.31 91 ASN A C 1
ATOM 708 O O . ASN A 1 91 ? 8.100 0.646 -18.824 1.00 85.31 91 ASN A O 1
ATOM 712 N N . PRO A 1 92 ? 9.583 -0.816 -19.637 1.00 83.00 92 PRO A N 1
ATOM 713 C CA . PRO A 1 92 ? 8.837 -1.075 -20.878 1.00 83.00 92 PRO A CA 1
ATOM 714 C C . PRO A 1 92 ? 7.459 -1.718 -20.669 1.00 83.00 92 PRO A C 1
ATOM 716 O O . PRO A 1 92 ? 6.592 -1.627 -21.534 1.00 83.00 92 PRO A O 1
ATOM 719 N N . ASN A 1 93 ? 7.253 -2.362 -19.526 1.00 84.69 93 ASN A N 1
ATOM 720 C CA . ASN A 1 93 ? 5.991 -2.955 -19.082 1.00 84.69 93 ASN A CA 1
ATOM 721 C C . ASN A 1 93 ? 5.174 -2.005 -18.188 1.00 84.69 93 ASN A C 1
ATOM 723 O O . ASN A 1 93 ? 4.175 -2.424 -17.612 1.00 84.69 93 ASN A O 1
ATOM 727 N N . VAL A 1 94 ? 5.577 -0.731 -18.093 1.00 87.88 94 VAL A N 1
ATOM 728 C CA . VAL A 1 94 ? 4.912 0.290 -17.271 1.00 87.88 94 VAL A CA 1
ATOM 729 C C . VAL A 1 94 ? 4.901 -0.116 -15.787 1.00 87.88 94 VAL A C 1
ATOM 731 O O . VAL A 1 94 ? 3.980 0.201 -15.045 1.00 87.88 94 VAL A O 1
ATOM 734 N N . TYR A 1 95 ? 5.930 -0.842 -15.352 1.00 87.12 95 TYR A N 1
ATOM 735 C CA . TYR A 1 95 ? 6.071 -1.330 -13.989 1.00 87.12 95 TYR A CA 1
ATOM 736 C C . TYR A 1 95 ? 7.419 -0.896 -13.416 1.00 87.12 95 TYR A C 1
ATOM 738 O O . TYR A 1 95 ? 8.455 -1.111 -14.041 1.00 87.12 95 TYR A O 1
ATOM 746 N N . GLU A 1 96 ? 7.400 -0.274 -12.238 1.00 87.12 96 GLU A N 1
ATOM 747 C CA . GLU A 1 96 ? 8.586 0.254 -11.571 1.00 87.12 96 GLU A CA 1
ATOM 748 C C . GLU A 1 96 ? 8.590 -0.152 -10.094 1.00 87.12 96 GLU A C 1
ATOM 750 O O . GLU A 1 96 ? 7.677 0.166 -9.331 1.00 87.12 96 GLU A O 1
ATOM 755 N N . GLY A 1 97 ? 9.664 -0.815 -9.677 1.00 82.88 97 GLY A N 1
ATOM 756 C CA . GLY A 1 97 ? 9.877 -1.247 -8.301 1.00 82.88 97 GLY A CA 1
ATOM 757 C C . GLY A 1 97 ? 9.910 -2.762 -8.138 1.00 82.88 97 GLY A C 1
ATOM 758 O O . GLY A 1 97 ? 10.126 -3.522 -9.081 1.00 82.88 97 GLY A O 1
ATOM 759 N N . TYR A 1 98 ? 9.771 -3.199 -6.889 1.00 86.06 98 TYR A N 1
ATOM 760 C CA . TYR A 1 98 ? 9.844 -4.611 -6.528 1.00 86.06 98 TYR A CA 1
ATOM 761 C C . TYR A 1 98 ? 8.472 -5.265 -6.597 1.00 86.06 98 TYR A C 1
ATOM 763 O O . TYR A 1 98 ? 7.471 -4.661 -6.196 1.00 86.06 98 TYR A O 1
ATOM 771 N N . ALA A 1 99 ? 8.464 -6.525 -7.045 1.00 88.88 99 ALA A N 1
ATOM 772 C CA . ALA A 1 99 ? 7.289 -7.393 -7.076 1.00 88.88 99 ALA A CA 1
ATOM 773 C C . ALA A 1 99 ? 6.537 -7.313 -5.739 1.00 88.88 99 ALA A C 1
ATOM 775 O O . ALA A 1 99 ? 7.176 -7.533 -4.703 1.00 88.88 99 ALA A O 1
ATOM 776 N N . PRO A 1 100 ? 5.217 -7.033 -5.710 1.00 90.38 100 PRO A N 1
ATOM 777 C CA . PRO A 1 100 ? 4.446 -6.857 -4.478 1.00 90.38 100 PRO A CA 1
ATOM 778 C C . PRO A 1 100 ? 4.114 -8.203 -3.801 1.00 90.38 100 PRO A C 1
ATOM 780 O O . PRO A 1 100 ? 2.982 -8.478 -3.409 1.00 90.38 100 PRO A O 1
ATOM 783 N N . ILE A 1 101 ? 5.112 -9.080 -3.679 1.00 91.69 101 ILE A N 1
ATOM 784 C CA . ILE A 1 101 ? 4.976 -10.455 -3.200 1.00 91.69 101 ILE A CA 1
ATOM 785 C C . ILE A 1 101 ? 4.486 -10.478 -1.758 1.00 91.69 101 ILE A C 1
ATOM 787 O O . ILE A 1 101 ? 5.080 -9.856 -0.881 1.00 91.69 101 ILE A O 1
ATOM 791 N N . GLY A 1 102 ? 3.423 -11.246 -1.524 1.00 92.12 102 GLY A N 1
ATOM 792 C CA . GLY A 1 102 ? 2.767 -11.329 -0.223 1.00 92.12 102 GLY A CA 1
ATOM 793 C C . GLY A 1 102 ? 1.762 -10.207 0.033 1.00 92.12 102 GLY A C 1
ATOM 794 O O . GLY A 1 102 ? 1.165 -10.191 1.100 1.00 92.12 102 GLY A O 1
ATOM 795 N N . CYS A 1 103 ? 1.535 -9.285 -0.910 1.00 93.88 103 CYS A N 1
ATOM 796 C CA . CYS A 1 103 ? 0.439 -8.327 -0.788 1.00 93.88 103 CYS A CA 1
ATOM 797 C C . CYS A 1 103 ? -0.910 -9.066 -0.816 1.00 93.88 103 CYS A C 1
ATOM 799 O O . CYS A 1 103 ? -1.193 -9.837 -1.736 1.00 93.88 103 CYS A O 1
ATOM 801 N N . THR A 1 104 ? -1.727 -8.845 0.209 1.00 95.94 104 THR A N 1
ATOM 802 C CA . THR A 1 104 ? -3.011 -9.520 0.432 1.00 95.94 104 THR A CA 1
ATOM 803 C C . THR A 1 104 ? -4.166 -8.519 0.456 1.00 95.94 104 THR A C 1
ATOM 805 O O . THR A 1 104 ? -3.974 -7.306 0.579 1.00 95.94 104 THR A O 1
ATOM 808 N N . ALA A 1 105 ? -5.399 -9.030 0.402 1.00 95.56 105 ALA A N 1
ATOM 809 C CA . ALA A 1 105 ? -6.596 -8.209 0.580 1.00 95.56 105 ALA A CA 1
ATOM 810 C C . ALA A 1 105 ? -6.677 -7.565 1.967 1.00 95.56 105 ALA A C 1
ATOM 812 O O . ALA A 1 105 ? -7.092 -6.415 2.072 1.00 95.56 105 ALA A O 1
ATOM 813 N N . THR A 1 106 ? -6.238 -8.264 3.015 1.00 96.62 106 THR A N 1
ATOM 814 C CA . THR A 1 106 ? -6.214 -7.745 4.391 1.00 96.62 106 THR A CA 1
ATOM 815 C C . THR A 1 106 ? -5.214 -6.599 4.536 1.00 96.62 106 THR A C 1
ATOM 817 O O . THR A 1 106 ? -5.540 -5.577 5.143 1.00 96.62 106 THR A O 1
ATOM 820 N N . ILE A 1 107 ? -4.038 -6.701 3.902 1.00 97.44 107 ILE A N 1
ATOM 821 C CA . ILE A 1 107 ? -3.096 -5.576 3.778 1.00 97.44 107 ILE A CA 1
ATOM 822 C C . ILE A 1 107 ? -3.751 -4.407 3.039 1.00 97.44 107 ILE A C 1
ATOM 824 O O . ILE A 1 107 ? -3.660 -3.266 3.496 1.00 97.44 107 ILE A O 1
ATOM 828 N N . GLY A 1 108 ? -4.423 -4.676 1.917 1.00 96.94 108 GLY A N 1
ATOM 829 C CA . GLY A 1 108 ? -5.118 -3.650 1.143 1.00 96.94 108 GLY A CA 1
ATOM 830 C C . GLY A 1 108 ? -6.211 -2.926 1.931 1.00 96.94 108 GLY A C 1
ATOM 831 O O . GLY A 1 108 ? -6.298 -1.698 1.892 1.00 96.94 108 GLY A O 1
ATOM 832 N N . GLU A 1 109 ? -7.003 -3.663 2.709 1.00 96.88 109 GLU A N 1
ATOM 833 C CA . GLU A 1 109 ? -8.031 -3.107 3.591 1.00 96.88 109 GLU A CA 1
ATOM 834 C C . GLU A 1 109 ? -7.420 -2.205 4.672 1.00 96.88 109 GLU A C 1
ATOM 836 O O . GLU A 1 109 ? -7.901 -1.092 4.896 1.00 96.88 109 GLU A O 1
ATOM 841 N N . ALA A 1 110 ? -6.331 -2.642 5.311 1.00 97.50 110 ALA A N 1
ATOM 842 C CA . ALA A 1 110 ? -5.620 -1.837 6.303 1.00 97.50 110 ALA A CA 1
ATOM 843 C C . ALA A 1 110 ? -5.050 -0.545 5.691 1.00 97.50 110 ALA A C 1
ATOM 845 O O . ALA A 1 110 ? -5.157 0.532 6.285 1.00 97.50 110 ALA A O 1
ATOM 846 N N . TYR A 1 111 ? -4.506 -0.636 4.474 1.00 95.94 111 TYR A N 1
ATOM 847 C CA . TYR A 1 111 ? -4.061 0.518 3.694 1.00 95.94 111 TYR A CA 1
ATOM 848 C C . TYR A 1 111 ? -5.195 1.507 3.438 1.00 95.94 111 TYR A C 1
ATOM 850 O O . TYR A 1 111 ? -5.017 2.714 3.635 1.00 95.94 111 TYR A O 1
ATOM 858 N N . LEU A 1 112 ? -6.353 1.009 3.003 1.00 95.88 112 LEU A N 1
ATOM 859 C CA . LEU A 1 112 ? -7.513 1.836 2.702 1.00 95.88 112 LEU A CA 1
ATOM 860 C C . LEU A 1 112 ? -8.044 2.523 3.964 1.00 95.88 112 LEU A C 1
ATOM 862 O O . LEU A 1 112 ? -8.203 3.742 3.951 1.00 95.88 112 LEU A O 1
ATOM 866 N N . LYS A 1 113 ? -8.229 1.779 5.062 1.00 95.88 113 LYS A N 1
ATOM 867 C CA . LYS A 1 113 ? -8.662 2.320 6.363 1.00 95.88 113 LYS A CA 1
ATOM 868 C C . LYS A 1 113 ? -7.766 3.459 6.830 1.00 95.88 113 LYS A C 1
ATOM 870 O O . LYS A 1 113 ? -8.237 4.579 7.011 1.00 95.88 113 LYS A O 1
ATOM 875 N N . LEU A 1 114 ? -6.456 3.218 6.912 1.00 96.38 114 LEU A N 1
ATOM 876 C CA . LEU A 1 114 ? -5.517 4.242 7.369 1.00 96.38 114 LEU A C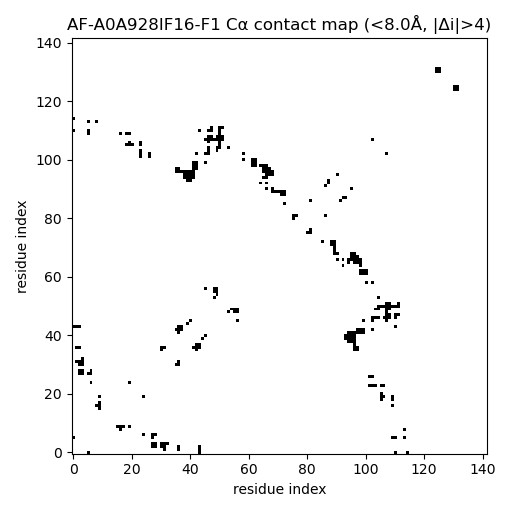A 1
ATOM 877 C C . LEU A 1 114 ? -5.471 5.457 6.426 1.00 96.38 114 LEU A C 1
ATOM 879 O O . LEU A 1 114 ? -5.290 6.589 6.879 1.00 96.38 114 LEU A O 1
ATOM 883 N N . SER A 1 115 ? -5.632 5.244 5.116 1.00 94.88 115 SER A N 1
ATOM 884 C CA . SER A 1 115 ? -5.695 6.333 4.132 1.00 94.88 115 SER A CA 1
ATOM 885 C C . SER A 1 115 ? -6.943 7.193 4.320 1.00 94.88 115 SER A C 1
ATOM 887 O O . SER A 1 115 ? -6.836 8.420 4.338 1.00 94.88 115 SER A O 1
ATOM 889 N N . VAL A 1 116 ? -8.107 6.563 4.501 1.00 95.69 116 VAL A N 1
ATOM 890 C CA . VAL A 1 116 ? -9.383 7.245 4.750 1.00 95.69 116 VAL A CA 1
ATOM 891 C C . VAL A 1 116 ? -9.332 8.022 6.061 1.00 95.69 116 VAL A C 1
ATOM 893 O O . VAL A 1 116 ? -9.683 9.197 6.062 1.00 95.69 116 VAL A O 1
ATOM 896 N N . ASP A 1 117 ? -8.813 7.434 7.140 1.00 94.75 117 ASP A N 1
ATOM 897 C CA . ASP A 1 117 ? -8.708 8.107 8.442 1.00 94.75 117 ASP A CA 1
ATOM 898 C C . ASP A 1 117 ? -7.806 9.342 8.377 1.00 94.75 117 ASP A C 1
ATOM 900 O O . ASP A 1 117 ? -8.130 10.405 8.914 1.00 94.75 117 ASP A O 1
ATOM 904 N N . ARG A 1 118 ? -6.668 9.235 7.679 1.00 93.44 118 ARG A N 1
ATOM 905 C CA . ARG A 1 118 ? -5.770 10.377 7.461 1.00 93.44 118 ARG A CA 1
ATOM 906 C C . ARG A 1 118 ? -6.437 11.462 6.620 1.00 93.44 118 ARG A C 1
ATOM 908 O O . ARG A 1 118 ? -6.325 12.635 6.965 1.00 93.44 118 ARG A O 1
ATOM 915 N N . LEU A 1 119 ? -7.141 11.092 5.550 1.00 93.88 119 LEU A N 1
ATOM 916 C CA . LEU A 1 119 ? -7.867 12.048 4.709 1.00 93.88 119 LEU A CA 1
ATOM 917 C C . LEU A 1 119 ? -9.012 12.728 5.466 1.00 93.88 119 LEU A C 1
ATOM 919 O O . LEU A 1 119 ? -9.179 13.938 5.340 1.00 93.88 119 LEU A O 1
ATOM 923 N N . ALA A 1 120 ? -9.757 11.988 6.288 1.00 92.81 120 ALA A N 1
ATOM 924 C CA . ALA A 1 120 ? -10.820 12.536 7.124 1.00 92.81 120 ALA A CA 1
ATOM 925 C C . ALA A 1 120 ? -10.275 13.598 8.091 1.00 92.81 120 ALA A C 1
ATOM 927 O O . ALA A 1 120 ? -10.819 14.700 8.146 1.00 92.81 120 ALA A O 1
ATOM 928 N N . LYS A 1 121 ? -9.147 13.314 8.758 1.00 88.50 121 LYS A N 1
ATOM 929 C CA . LYS A 1 121 ? -8.452 14.291 9.613 1.00 88.50 121 LYS A CA 1
ATOM 930 C C . LYS A 1 121 ? -7.981 15.514 8.829 1.00 88.50 121 LYS A C 1
ATOM 932 O O . LYS A 1 121 ? -8.193 16.635 9.268 1.00 88.50 121 LYS A O 1
ATOM 937 N N . ILE A 1 122 ? -7.394 15.327 7.643 1.00 87.94 122 ILE A N 1
ATOM 938 C CA . ILE A 1 122 ? -7.001 16.451 6.775 1.00 87.94 122 ILE A CA 1
ATOM 939 C C . ILE A 1 122 ? -8.216 17.316 6.422 1.00 87.94 122 ILE A C 1
ATOM 941 O O . ILE A 1 122 ? -8.129 18.539 6.489 1.00 87.94 122 ILE A O 1
ATOM 945 N N . PHE A 1 123 ? -9.357 16.716 6.079 1.00 88.44 123 PHE A N 1
ATOM 946 C CA . PHE A 1 123 ? -10.573 17.476 5.789 1.00 88.44 123 PHE A CA 1
ATOM 947 C C . PHE A 1 123 ? -11.121 18.217 7.005 1.00 88.44 123 PHE A C 1
ATOM 949 O O . PHE A 1 123 ? -11.643 19.317 6.837 1.00 88.44 123 PHE A O 1
ATOM 956 N N . GLU A 1 124 ? -11.012 17.647 8.202 1.00 87.19 124 GLU A N 1
ATOM 957 C CA . GLU A 1 124 ? -11.356 18.334 9.446 1.00 87.19 124 GLU A CA 1
ATOM 958 C C . GLU A 1 124 ? -10.457 19.557 9.663 1.00 87.19 124 GLU A C 1
ATOM 960 O O . GLU A 1 124 ? -10.972 20.660 9.838 1.00 87.19 124 GLU A O 1
ATOM 965 N N . TYR A 1 125 ? -9.135 19.393 9.542 1.00 82.75 125 TYR A N 1
ATOM 966 C CA . TYR A 1 125 ? -8.182 20.497 9.670 1.00 82.75 125 TYR A CA 1
ATOM 967 C C . TYR A 1 125 ? -8.445 21.602 8.644 1.00 82.75 125 TYR A C 1
ATOM 969 O O . TYR A 1 125 ? -8.595 22.757 9.016 1.00 82.75 125 TYR A O 1
ATOM 977 N N . VAL A 1 126 ? -8.568 21.257 7.358 1.00 82.31 126 VAL A N 1
ATOM 978 C CA . VAL A 1 126 ? -8.766 22.240 6.275 1.00 82.31 126 VAL A CA 1
ATOM 979 C C . VAL A 1 126 ? -10.079 23.014 6.426 1.00 82.31 126 VAL A C 1
ATOM 981 O O . VAL A 1 126 ? -10.164 24.170 6.016 1.00 82.31 126 VAL A O 1
ATOM 984 N N . LYS A 1 127 ? -11.118 22.400 7.002 1.00 84.00 127 LYS A N 1
ATOM 985 C CA . LYS A 1 127 ? -12.404 23.072 7.245 1.00 84.00 127 LYS A CA 1
ATOM 986 C C . LYS A 1 127 ? -12.391 23.964 8.488 1.00 84.00 127 LYS A C 1
ATOM 988 O O . LYS A 1 127 ? -13.215 24.872 8.564 1.00 84.00 127 LYS A O 1
ATOM 993 N N . ASN A 1 128 ? -11.468 23.736 9.421 1.00 83.19 128 ASN A N 1
ATOM 994 C CA . ASN A 1 128 ? -11.337 24.486 10.666 1.00 83.19 128 ASN A CA 1
ATOM 995 C C . ASN A 1 128 ? -10.108 25.405 10.604 1.00 83.19 128 ASN A C 1
ATOM 997 O O . ASN A 1 128 ? -9.015 25.031 11.023 1.00 83.19 128 ASN A O 1
ATOM 1001 N N . TYR A 1 129 ? -10.305 26.625 10.091 1.00 65.31 129 TYR A N 1
ATOM 1002 C CA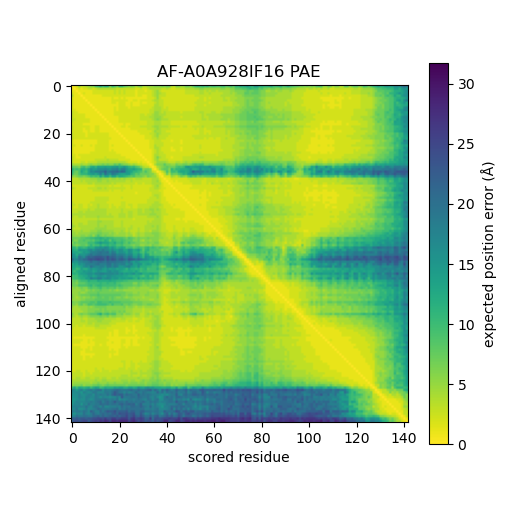 . TYR A 1 129 ? -9.239 27.602 9.815 1.00 65.31 129 TYR A CA 1
ATOM 1003 C C . TYR A 1 129 ? -8.287 27.842 11.007 1.00 65.31 129 TYR A C 1
ATOM 1005 O O . TYR A 1 129 ? -7.073 27.885 10.819 1.00 65.31 129 TYR A O 1
ATOM 1013 N N . ASP A 1 130 ? -8.816 27.887 12.233 1.00 73.19 130 ASP A N 1
ATOM 1014 C CA . ASP A 1 130 ? -8.028 28.083 13.461 1.00 73.19 130 ASP A CA 1
ATOM 1015 C C . ASP A 1 130 ? -7.033 26.932 13.727 1.00 73.19 130 ASP A C 1
ATOM 1017 O O . ASP A 1 130 ? -5.940 27.144 14.250 1.00 73.19 130 ASP A O 1
ATOM 1021 N N . MET A 1 131 ? -7.370 25.700 13.322 1.00 68.62 131 MET A N 1
ATOM 1022 C CA . MET A 1 131 ? -6.468 24.549 13.451 1.00 68.62 131 MET A CA 1
ATOM 1023 C C . MET A 1 131 ? -5.351 24.577 12.400 1.00 68.62 131 MET A C 1
ATOM 1025 O O . MET A 1 131 ? -4.247 24.101 12.666 1.00 68.62 131 MET A O 1
ATOM 1029 N N . CYS A 1 132 ? -5.608 25.139 11.212 1.00 65.94 132 CYS A N 1
ATOM 1030 C CA . CYS A 1 132 ? -4.571 25.325 10.196 1.00 65.94 132 CYS A CA 1
ATOM 1031 C C . CYS A 1 132 ? -3.474 26.283 10.674 1.00 65.94 132 CYS A C 1
ATOM 1033 O O . CYS A 1 132 ? -2.301 26.024 10.406 1.00 65.94 132 CYS A O 1
ATOM 1035 N N . GLU A 1 133 ? -3.828 27.354 11.392 1.00 70.94 133 GLU A N 1
ATOM 1036 C CA . GLU A 1 133 ? -2.833 28.271 11.959 1.00 70.94 133 GLU A CA 1
ATOM 1037 C C . GLU A 1 133 ? -1.970 27.586 13.026 1.00 70.94 133 GLU A C 1
ATOM 1039 O O . GLU A 1 133 ? -0.745 27.664 12.933 1.00 70.94 133 GLU A O 1
ATOM 1044 N N . GLN A 1 134 ? -2.571 26.826 13.952 1.00 72.94 134 GLN A N 1
ATOM 1045 C CA . GLN A 1 134 ? -1.822 26.080 14.975 1.00 72.94 134 GLN A CA 1
ATOM 1046 C C . GLN A 1 134 ? -0.809 25.098 14.373 1.00 72.94 134 GLN A C 1
ATOM 1048 O O . GLN A 1 134 ? 0.358 25.100 14.761 1.00 72.94 134 GLN A O 1
ATOM 1053 N N . VAL A 1 135 ? -1.220 24.297 13.385 1.00 71.81 135 VAL A N 1
ATOM 1054 C CA . VAL A 1 135 ? -0.320 23.333 12.726 1.00 71.81 135 VAL A CA 1
ATOM 1055 C C . VAL A 1 135 ? 0.810 24.049 11.976 1.00 71.81 135 VAL A C 1
ATOM 1057 O O . VAL A 1 135 ? 1.962 23.622 12.027 1.00 71.81 135 VAL A O 1
ATOM 1060 N N . MET A 1 136 ? 0.512 25.158 11.292 1.00 72.00 136 MET A N 1
ATOM 1061 C CA . MET A 1 136 ? 1.530 25.958 10.599 1.00 72.00 136 MET A CA 1
ATOM 1062 C C . MET A 1 136 ? 2.533 26.599 11.564 1.00 72.00 136 MET A C 1
ATOM 1064 O O . MET A 1 136 ? 3.685 26.819 11.189 1.00 72.00 136 MET A O 1
ATOM 1068 N N . GLU A 1 137 ? 2.111 26.924 12.782 1.00 74.06 137 GLU A N 1
ATOM 1069 C CA . GLU A 1 137 ? 2.967 27.501 13.815 1.00 74.06 137 GLU A CA 1
ATOM 1070 C C . GLU A 1 137 ? 3.861 26.439 14.472 1.00 74.06 137 GLU A C 1
ATOM 1072 O O . GLU A 1 137 ? 5.062 26.664 14.619 1.00 74.06 137 GLU A O 1
ATOM 1077 N N . GLU A 1 138 ? 3.334 25.239 14.735 1.00 69.75 138 GLU A N 1
ATOM 1078 C CA . GLU A 1 138 ? 4.119 24.083 15.198 1.00 69.75 138 GLU A CA 1
ATOM 1079 C C . GLU A 1 138 ? 5.186 23.648 14.180 1.00 69.75 138 GLU A C 1
ATOM 1081 O O . GLU A 1 138 ? 6.317 23.346 14.560 1.00 69.75 138 GLU A O 1
ATOM 1086 N N . LEU A 1 139 ? 4.866 23.669 12.880 1.00 70.12 139 LEU A N 1
ATOM 1087 C CA . LEU A 1 139 ? 5.806 23.310 11.810 1.00 70.12 139 LEU A CA 1
ATOM 1088 C C . LEU A 1 139 ? 6.907 24.356 11.577 1.00 70.12 139 LEU A C 1
ATOM 1090 O O . LEU A 1 139 ? 7.961 24.010 11.056 1.00 70.12 139 LEU A O 1
ATOM 1094 N N . LYS A 1 140 ? 6.692 25.626 11.945 1.00 66.44 140 LYS A N 1
ATOM 1095 C CA . LYS A 1 140 ? 7.731 26.677 11.882 1.00 66.44 140 LYS A CA 1
ATOM 1096 C C . LYS A 1 140 ? 8.745 26.591 13.025 1.00 66.44 140 LYS A C 1
ATOM 1098 O O . LYS A 1 140 ? 9.777 27.256 12.961 1.00 66.44 140 LYS A O 1
ATOM 1103 N N . LEU A 1 141 ? 8.426 25.843 14.080 1.00 49.47 141 LEU A N 1
ATOM 1104 C CA . LEU A 1 141 ? 9.262 25.668 15.269 1.00 49.47 141 LEU A CA 1
ATOM 1105 C C . LEU A 1 141 ? 10.136 24.400 15.213 1.00 49.47 141 LEU A C 1
ATOM 1107 O O . LEU A 1 141 ? 10.861 24.133 16.173 1.00 49.47 141 LEU A O 1
ATOM 1111 N N . GLN A 1 142 ? 10.081 23.644 14.111 1.00 45.00 142 GLN A N 1
ATOM 1112 C CA . GLN A 1 142 ? 10.956 22.504 13.807 1.00 45.00 142 GLN A CA 1
ATOM 1113 C C . GLN A 1 142 ? 12.015 22.891 12.773 1.00 45.00 142 GLN A C 1
ATOM 1115 O O . GLN A 1 142 ? 13.152 22.384 12.905 1.00 45.00 142 GLN A O 1
#

Mean predicted aligned error: 6.85 Å

Solvent-accessible surface area (backbone atoms only — not comparable to full-atom values): 7947 Å² total; per-residue (Å²): 128,56,46,44,58,52,46,54,48,32,72,75,36,49,76,86,40,57,74,53,47,75,67,45,48,52,40,27,48,54,40,38,76,67,64,41,60,61,61,42,79,10,36,51,56,46,21,46,40,26,41,74,46,49,89,78,54,60,77,94,49,35,77,76,56,85,22,59,78,70,70,79,67,50,71,48,48,78,73,73,51,80,47,72,67,53,50,40,72,45,24,75,84,71,32,28,24,47,55,43,71,76,70,41,53,49,53,0,39,50,49,43,52,56,50,50,54,51,50,52,51,50,52,51,37,72,73,36,64,73,53,46,53,54,54,56,52,59,64,71,74,109

Nearest PDB structures (foldseek):
  8zee-assembly1_B  TM=2.524E-01  e=7.398E+00  Chlamydomonas reinhardtii